Protein AF-A0A2G9USD8-F1 (afdb_monomer)

Nearest PDB structures (foldseek):
  3ro3-assembly1_A  TM=9.136E-01  e=8.841E-03  Mus musculus
  4wne-assembly1_A  TM=8.958E-01  e=1.449E-02  Homo sapiens
  5a7d-assembly2_E  TM=9.067E-01  e=1.618E-02  Drosophila melanogaster
  3sf4-assembly1_A  TM=8.991E-01  e=2.960E-02  Homo sapiens
  4yvo-assembly1_A  TM=9.330E-01  e=5.127E-02  Arabidopsis thaliana

Radius of gyration: 22.78 Å; Cα contacts (8 Å, |Δi|>4): 101; chains: 1; bounding box: 73×49×38 Å

Organism: Teladorsagia circumcincta (NCBI:txid45464)

Foldseek 3Di:
DPPPDQPDLVRLLVQLVVLQVVLVVCVVVVVLVSSLVSLVSSCVSVVVDPPLVSLLSSLQSNLVSCVSVVNNVSSVVSVVSSVVSVVVVVVVVCVVPVVPDDDDDPVVVVVVVVVVVVVVVVPPDD

Structure (mmCIF, N/CA/C/O backbone):
data_AF-A0A2G9USD8-F1
#
_entry.id   AF-A0A2G9USD8-F1
#
loop_
_atom_site.group_PDB
_atom_site.id
_atom_site.type_symbol
_atom_site.label_atom_id
_atom_site.label_alt_id
_atom_site.label_comp_id
_atom_site.label_asym_id
_atom_site.label_entity_id
_atom_site.label_seq_id
_atom_site.pdbx_PDB_ins_code
_atom_site.Cartn_x
_atom_site.Cartn_y
_atom_site.Cartn_z
_atom_site.occupancy
_atom_site.B_iso_or_equiv
_atom_site.auth_seq_id
_atom_site.auth_comp_id
_atom_site.auth_asym_id
_atom_site.auth_atom_id
_atom_site.pdbx_PDB_model_num
ATOM 1 N N . MET A 1 1 ? -12.238 -28.347 -20.237 1.00 37.72 1 MET A N 1
ATOM 2 C CA . MET A 1 1 ? -12.317 -27.216 -19.289 1.00 37.72 1 MET A CA 1
ATOM 3 C C . MET A 1 1 ? -11.064 -26.379 -19.485 1.00 37.72 1 MET A C 1
ATOM 5 O O . MET A 1 1 ? -10.021 -26.741 -18.969 1.00 37.72 1 MET A O 1
ATOM 9 N N . CYS A 1 2 ? -11.133 -25.341 -20.320 1.00 44.50 2 CYS A N 1
ATOM 10 C CA . CYS A 1 2 ? -9.998 -24.455 -20.585 1.00 44.50 2 CYS A CA 1
ATOM 11 C C . CYS A 1 2 ? -10.111 -23.241 -19.659 1.00 44.50 2 CYS A C 1
ATOM 13 O O . CYS A 1 2 ? -10.789 -22.274 -19.993 1.00 44.50 2 CYS A O 1
ATOM 15 N N . SER A 1 3 ? -9.498 -23.308 -18.479 1.00 48.44 3 SER A N 1
ATOM 16 C CA . SER A 1 3 ? -9.384 -22.178 -17.545 1.00 48.44 3 SER A CA 1
ATOM 17 C C . SER A 1 3 ? -7.977 -21.574 -17.562 1.00 48.44 3 SER A C 1
ATOM 19 O O . SER A 1 3 ? -7.467 -21.137 -16.536 1.00 48.44 3 SER A O 1
ATOM 21 N N . GLU A 1 4 ? -7.336 -21.543 -18.728 1.00 52.28 4 GLU A N 1
ATOM 22 C CA . GLU A 1 4 ? -6.010 -20.954 -18.925 1.00 52.28 4 GLU A CA 1
ATOM 23 C C . GLU A 1 4 ? -6.133 -19.785 -19.906 1.00 52.28 4 GLU A C 1
ATOM 25 O O . GLU A 1 4 ? -5.930 -19.927 -21.106 1.00 52.28 4 GLU A O 1
ATOM 30 N N . GLY A 1 5 ? -6.570 -18.626 -19.403 1.00 47.91 5 GLY A N 1
ATOM 31 C CA . GLY A 1 5 ? -6.842 -17.450 -20.244 1.00 47.91 5 GLY A CA 1
ATOM 32 C C . GLY A 1 5 ? -6.164 -16.145 -19.827 1.00 47.91 5 GLY A C 1
ATOM 33 O O . GLY A 1 5 ? -6.087 -15.230 -20.639 1.00 47.91 5 GLY A O 1
ATOM 34 N N . PHE A 1 6 ? -5.639 -16.027 -18.604 1.00 48.97 6 PHE A N 1
ATOM 35 C CA . PHE A 1 6 ? -5.174 -14.730 -18.077 1.00 48.97 6 PHE A CA 1
ATOM 36 C C . PHE A 1 6 ? -3.706 -14.694 -17.639 1.00 48.97 6 PHE A C 1
ATOM 38 O O . PHE A 1 6 ? -3.255 -13.689 -17.103 1.00 48.97 6 PHE A O 1
ATOM 45 N N . ASN A 1 7 ? -2.932 -15.743 -17.917 1.00 50.97 7 ASN A N 1
ATOM 46 C CA . ASN A 1 7 ? -1.551 -15.862 -17.446 1.00 50.97 7 ASN A CA 1
ATOM 47 C C . ASN A 1 7 ? -0.539 -15.249 -18.438 1.00 50.97 7 ASN A C 1
ATOM 49 O O . ASN A 1 7 ? 0.381 -15.912 -18.915 1.00 50.97 7 ASN A O 1
ATOM 53 N N . LYS A 1 8 ? -0.751 -13.984 -18.828 1.00 59.22 8 LYS A N 1
ATOM 54 C CA . LYS A 1 8 ? 0.265 -13.191 -19.542 1.00 59.22 8 LYS A CA 1
ATOM 55 C C . LYS A 1 8 ? 0.893 -12.218 -18.537 1.00 59.22 8 LYS A C 1
ATOM 57 O O . LYS A 1 8 ? 0.165 -11.360 -18.032 1.00 59.22 8 LYS A O 1
ATOM 62 N N . PRO A 1 9 ? 2.219 -12.251 -18.300 1.00 59.62 9 PRO A N 1
ATOM 63 C CA . PRO A 1 9 ? 2.871 -11.468 -17.238 1.00 59.62 9 PRO A CA 1
ATOM 64 C C . PRO A 1 9 ? 2.653 -9.949 -17.371 1.00 59.62 9 PRO A C 1
ATOM 66 O O . PRO A 1 9 ? 2.564 -9.228 -16.381 1.00 59.62 9 PRO A O 1
ATOM 69 N N . GLY A 1 10 ? 2.479 -9.439 -18.595 1.00 66.38 10 GLY A N 1
ATOM 70 C CA . GLY A 1 10 ? 2.154 -8.025 -18.820 1.00 66.38 10 GLY A CA 1
ATOM 71 C C . GLY A 1 10 ? 0.728 -7.619 -18.416 1.00 66.38 10 GLY A C 1
ATOM 72 O O . GLY A 1 10 ? 0.488 -6.449 -18.120 1.00 66.38 10 GLY A O 1
ATOM 73 N N . HIS A 1 11 ? -0.220 -8.560 -18.402 1.00 77.38 11 HIS A N 1
ATOM 74 C CA . HIS A 1 11 ? -1.617 -8.308 -18.035 1.00 77.38 11 HIS A CA 1
ATOM 75 C C . HIS A 1 11 ? -1.796 -8.279 -16.516 1.00 77.38 11 HIS A C 1
ATOM 77 O O . HIS A 1 11 ? -2.488 -7.409 -15.990 1.00 77.38 11 HIS A O 1
ATOM 83 N N . GLU A 1 12 ? -1.113 -9.180 -15.815 1.00 81.12 12 GLU A N 1
ATOM 84 C CA . GLU A 1 12 ? -1.124 -9.264 -14.355 1.00 81.12 12 GLU A CA 1
ATOM 85 C C . GLU A 1 12 ? -0.501 -8.020 -13.704 1.00 81.12 12 GLU A C 1
ATOM 87 O O . GLU A 1 12 ? -1.081 -7.460 -12.774 1.00 81.12 12 GLU A O 1
ATOM 92 N N . ARG A 1 13 ? 0.606 -7.491 -14.249 1.00 84.44 13 ARG A N 1
ATOM 93 C CA . ARG A 1 13 ? 1.183 -6.225 -13.758 1.00 84.44 13 ARG A CA 1
ATOM 94 C C . ARG A 1 13 ? 0.179 -5.073 -13.830 1.00 84.44 13 ARG A C 1
ATOM 96 O O . ARG A 1 13 ? 0.002 -4.347 -12.855 1.00 84.44 13 ARG A O 1
ATOM 103 N N . LYS A 1 14 ? -0.499 -4.914 -14.973 1.00 88.31 14 LYS A N 1
ATOM 104 C CA . LYS A 1 14 ? -1.534 -3.880 -15.140 1.00 88.31 14 LYS A CA 1
ATOM 105 C C . LYS A 1 14 ? -2.696 -4.102 -14.175 1.00 88.31 14 LYS A C 1
ATOM 107 O O . LYS A 1 14 ? -3.167 -3.141 -13.579 1.00 88.31 14 LYS A O 1
ATOM 112 N N . LEU A 1 15 ? -3.107 -5.354 -13.978 1.00 89.94 15 LEU A N 1
ATOM 113 C CA . LEU A 1 15 ? -4.176 -5.723 -13.054 1.00 89.94 15 LEU A CA 1
ATOM 114 C C . LEU A 1 15 ? -3.852 -5.319 -11.606 1.00 89.94 15 LEU A C 1
ATOM 116 O O . LEU A 1 15 ? -4.707 -4.752 -10.928 1.00 89.94 15 LEU A O 1
ATOM 120 N N . ALA A 1 16 ? -2.614 -5.529 -11.152 1.00 91.94 16 ALA A N 1
ATOM 121 C CA . ALA A 1 16 ? -2.163 -5.089 -9.831 1.00 91.94 16 ALA A CA 1
ATOM 122 C C . ALA A 1 16 ? -2.246 -3.562 -9.668 1.00 91.94 16 ALA A C 1
ATOM 124 O O . ALA A 1 16 ? -2.747 -3.065 -8.659 1.00 91.94 16 ALA A O 1
ATOM 125 N N . THR A 1 17 ? -1.822 -2.810 -10.686 1.00 91.94 17 THR A N 1
ATOM 126 C CA . THR A 1 17 ? -1.957 -1.348 -10.710 1.00 91.94 17 THR A CA 1
ATOM 127 C C . THR A 1 17 ? -3.425 -0.909 -10.689 1.00 91.94 17 THR A C 1
ATOM 129 O O . THR A 1 17 ? -3.784 0.011 -9.957 1.00 91.94 17 THR A O 1
ATOM 132 N N . THR A 1 18 ? -4.302 -1.580 -11.437 1.00 94.44 18 THR A N 1
ATOM 133 C CA . THR A 1 18 ? -5.743 -1.296 -11.418 1.00 94.44 18 THR A CA 1
ATOM 134 C C . THR A 1 18 ? -6.347 -1.552 -10.037 1.00 94.44 18 THR A C 1
ATOM 136 O O . THR A 1 18 ? -7.075 -0.700 -9.531 1.00 94.44 18 THR A O 1
ATOM 139 N N . PHE A 1 19 ? -6.014 -2.671 -9.386 1.00 95.12 19 PHE A N 1
ATOM 140 C CA . PHE A 1 19 ? -6.473 -2.945 -8.022 1.00 95.12 19 PHE A CA 1
ATOM 141 C C . PHE A 1 19 ? -5.973 -1.911 -7.014 1.00 95.12 19 PHE A C 1
ATOM 143 O O . PHE A 1 19 ? -6.739 -1.515 -6.137 1.00 95.12 19 PHE A O 1
ATOM 150 N N . TYR A 1 20 ? -4.739 -1.424 -7.166 1.00 95.38 20 TYR A N 1
ATOM 151 C CA . TYR A 1 20 ? -4.223 -0.324 -6.354 1.00 95.38 20 TYR A CA 1
ATOM 152 C C . TYR A 1 20 ? -5.083 0.943 -6.492 1.00 95.38 20 TYR A C 1
ATOM 154 O O . TYR A 1 20 ? -5.486 1.510 -5.480 1.00 95.38 20 TYR A O 1
ATOM 162 N N . TYR A 1 21 ? -5.424 1.365 -7.714 1.00 95.88 21 TYR A N 1
ATOM 163 C CA . TYR A 1 21 ? -6.253 2.561 -7.915 1.00 95.88 21 TYR A CA 1
ATOM 164 C C . TYR A 1 21 ? -7.687 2.390 -7.405 1.00 95.88 21 TYR A C 1
ATOM 166 O O . TYR A 1 21 ? -8.251 3.322 -6.837 1.00 95.88 21 TYR A O 1
ATOM 174 N N . ILE A 1 22 ? -8.270 1.196 -7.551 1.00 95.56 22 ILE A N 1
ATOM 175 C CA . ILE A 1 22 ? -9.583 0.883 -6.966 1.00 95.56 22 ILE A CA 1
ATOM 176 C C . ILE A 1 22 ? -9.516 0.992 -5.441 1.00 95.56 22 ILE A C 1
ATOM 178 O O . ILE A 1 22 ? -10.399 1.582 -4.818 1.00 95.56 22 ILE A O 1
ATOM 182 N N . ALA A 1 23 ? -8.462 0.452 -4.830 1.00 96.19 23 ALA A N 1
ATOM 183 C CA . ALA A 1 23 ? -8.274 0.568 -3.396 1.00 96.19 23 ALA A CA 1
ATOM 184 C C . ALA A 1 23 ? -8.092 2.017 -2.940 1.00 96.19 23 ALA A C 1
ATOM 186 O O . ALA A 1 23 ? -8.641 2.396 -1.911 1.00 96.19 23 ALA A O 1
ATOM 187 N N . ASP A 1 24 ? -7.347 2.819 -3.700 1.00 95.25 24 ASP A N 1
ATOM 188 C CA . ASP A 1 24 ? -7.144 4.236 -3.410 1.00 95.25 24 ASP A CA 1
ATOM 189 C C . ASP A 1 24 ? -8.465 5.011 -3.455 1.00 95.25 24 ASP A C 1
ATOM 191 O O . ASP A 1 24 ? -8.766 5.777 -2.544 1.00 95.25 24 ASP A O 1
ATOM 195 N N . ALA A 1 25 ? -9.317 4.724 -4.441 1.00 96.88 25 ALA A N 1
ATOM 196 C CA . ALA A 1 25 ? -10.660 5.288 -4.500 1.00 96.88 25 ALA A CA 1
ATOM 197 C C . ALA A 1 25 ? -11.487 4.922 -3.253 1.00 96.88 25 ALA A C 1
ATOM 199 O O . ALA A 1 25 ? -12.079 5.802 -2.633 1.00 96.88 25 ALA A O 1
ATOM 200 N N . TYR A 1 26 ? -11.489 3.653 -2.825 1.00 96.00 26 TYR A N 1
ATOM 201 C CA . TYR A 1 26 ? -12.186 3.251 -1.593 1.00 96.00 26 TYR A CA 1
ATOM 202 C C . TYR A 1 26 ? -11.587 3.874 -0.329 1.00 96.00 26 TYR A C 1
ATOM 204 O O . TYR A 1 26 ? -12.334 4.233 0.579 1.00 96.00 26 TYR A O 1
ATOM 212 N N . PHE A 1 27 ? -10.264 4.034 -0.277 1.00 94.50 27 PHE A N 1
ATOM 213 C CA . PHE A 1 27 ? -9.570 4.704 0.818 1.00 94.50 27 PHE A CA 1
ATOM 214 C C . PHE A 1 27 ? -10.006 6.170 0.927 1.00 94.50 27 PHE A C 1
ATOM 216 O O . PHE A 1 27 ? -10.334 6.630 2.017 1.00 94.50 27 PHE A O 1
ATOM 223 N N . LEU A 1 28 ? -10.084 6.883 -0.202 1.00 93.69 28 LEU A N 1
ATOM 224 C CA . LEU A 1 28 ? -10.567 8.267 -0.262 1.00 93.69 28 LEU A CA 1
ATOM 225 C C . LEU A 1 28 ? -12.056 8.390 0.095 1.00 93.69 28 LEU A C 1
ATOM 227 O O . LEU A 1 28 ? -12.466 9.399 0.661 1.00 93.69 28 LEU A O 1
ATOM 231 N N . LEU A 1 29 ? -12.853 7.355 -0.183 1.00 94.38 29 LEU A N 1
ATOM 232 C CA . LEU A 1 29 ? -14.254 7.257 0.244 1.00 94.38 29 LEU A CA 1
ATOM 233 C C . LEU A 1 29 ? -14.416 6.879 1.730 1.00 94.38 29 LEU A C 1
ATOM 235 O O . LEU A 1 29 ? -15.540 6.827 2.224 1.00 94.38 29 LEU A O 1
ATOM 239 N N . GLY A 1 30 ? -13.322 6.589 2.443 1.00 91.44 30 GLY A N 1
ATOM 240 C CA . GLY A 1 30 ? -13.329 6.186 3.853 1.00 91.44 30 GLY A CA 1
ATOM 241 C C . GLY A 1 30 ? -13.647 4.706 4.103 1.00 91.44 30 GLY A C 1
ATOM 242 O O . GLY A 1 30 ? -13.596 4.255 5.249 1.00 91.44 30 GLY A O 1
ATOM 243 N N . ASP A 1 31 ? -13.913 3.911 3.061 1.00 94.75 31 ASP A N 1
ATOM 244 C CA . ASP A 1 31 ? -14.156 2.467 3.177 1.00 94.75 31 ASP A CA 1
ATOM 245 C C . ASP A 1 31 ? -12.822 1.705 3.263 1.00 94.75 31 ASP A C 1
ATOM 247 O O . ASP A 1 31 ? -12.361 1.040 2.328 1.00 94.75 31 ASP A O 1
ATOM 251 N N . CYS A 1 32 ? -12.182 1.815 4.429 1.00 92.50 32 CYS A N 1
ATOM 252 C CA . CYS A 1 32 ? -10.871 1.227 4.704 1.00 92.50 32 CYS A CA 1
ATOM 253 C C . CYS A 1 32 ? -10.874 -0.306 4.575 1.00 92.50 32 CYS A C 1
ATOM 255 O O . CYS A 1 32 ? -9.863 -0.899 4.199 1.00 92.50 32 CYS A O 1
ATOM 257 N N . LYS A 1 33 ? -12.011 -0.965 4.843 1.00 93.69 33 LYS A N 1
ATOM 258 C CA . LYS A 1 33 ? -12.139 -2.427 4.741 1.00 93.69 33 LYS A CA 1
ATOM 259 C C . LYS A 1 33 ? -12.091 -2.888 3.287 1.00 93.69 33 LYS A C 1
ATOM 261 O O . LYS A 1 33 ? -11.365 -3.834 2.978 1.00 93.69 33 LYS A O 1
ATOM 266 N N . LYS A 1 34 ? -12.815 -2.220 2.381 1.00 93.94 34 LYS A N 1
ATOM 267 C CA . LYS A 1 34 ? -12.727 -2.529 0.945 1.00 93.94 34 LYS A CA 1
ATOM 268 C C . LYS A 1 34 ? -11.379 -2.136 0.365 1.00 93.94 34 LYS A C 1
ATOM 270 O O . LYS A 1 34 ? -10.810 -2.926 -0.386 1.00 93.94 34 LYS A O 1
ATOM 275 N N . ALA A 1 35 ? -10.841 -0.976 0.750 1.00 94.81 35 ALA A N 1
ATOM 276 C CA . ALA A 1 35 ? -9.498 -0.567 0.346 1.00 94.81 35 ALA A CA 1
ATOM 277 C C . ALA A 1 35 ? -8.470 -1.661 0.675 1.00 94.81 35 ALA A C 1
ATOM 279 O O . ALA A 1 35 ? -7.707 -2.076 -0.196 1.00 94.81 35 ALA A O 1
ATOM 280 N N . LEU A 1 36 ? -8.529 -2.218 1.889 1.00 95.25 36 LEU A N 1
ATOM 281 C CA . LEU A 1 36 ? -7.641 -3.294 2.315 1.00 95.25 36 LEU A CA 1
ATOM 282 C C . LEU A 1 36 ? -7.775 -4.560 1.452 1.00 95.25 36 LEU A C 1
ATOM 284 O O . LEU A 1 36 ? -6.766 -5.112 1.020 1.00 95.25 36 LEU A O 1
ATOM 288 N N . GLN A 1 37 ? -8.999 -5.002 1.147 1.00 95.69 37 GLN A N 1
ATOM 289 C CA . GLN A 1 37 ? -9.225 -6.190 0.311 1.00 95.69 37 GLN A CA 1
ATOM 290 C C . GLN A 1 37 ? -8.593 -6.059 -1.081 1.00 95.69 37 GLN A C 1
ATOM 292 O O . GLN A 1 37 ? -7.987 -7.008 -1.582 1.00 95.69 37 GLN A O 1
ATOM 297 N N . TYR A 1 38 ? -8.724 -4.890 -1.711 1.00 95.81 38 TYR A N 1
ATOM 298 C CA . TYR A 1 38 ? -8.133 -4.642 -3.025 1.00 95.81 38 TYR A CA 1
ATOM 299 C C . TYR A 1 38 ? -6.613 -4.453 -2.956 1.00 95.81 38 TYR A C 1
ATOM 301 O O . TYR A 1 38 ? -5.912 -4.940 -3.842 1.00 95.81 38 TYR A O 1
ATOM 309 N N . LEU A 1 39 ? -6.084 -3.837 -1.892 1.00 95.56 39 LEU A N 1
ATOM 310 C CA . LEU A 1 39 ? -4.636 -3.730 -1.684 1.00 95.56 39 LEU A CA 1
ATOM 311 C C . LEU A 1 39 ? -3.971 -5.092 -1.501 1.00 95.56 39 LEU A C 1
ATOM 313 O O . LEU A 1 39 ? -2.897 -5.306 -2.052 1.00 95.56 39 LEU A O 1
ATOM 317 N N . LEU A 1 40 ? -4.601 -6.020 -0.777 1.00 94.88 40 LEU A N 1
ATOM 318 C CA . LEU A 1 40 ? -4.067 -7.374 -0.600 1.00 94.88 40 LEU A CA 1
ATOM 319 C C . LEU A 1 40 ? -4.030 -8.147 -1.927 1.00 94.88 40 LEU A C 1
ATOM 321 O O . LEU A 1 40 ? -3.031 -8.796 -2.222 1.00 94.88 40 LEU A O 1
ATOM 325 N N . LYS A 1 41 ? -5.057 -8.001 -2.777 1.00 93.88 41 LYS A N 1
ATOM 326 C CA . LYS A 1 41 ? -5.049 -8.555 -4.146 1.00 93.88 41 LYS A CA 1
ATOM 327 C C . LYS A 1 41 ? -3.956 -7.931 -5.014 1.00 93.88 41 LYS A C 1
ATOM 329 O O . LYS A 1 41 ? -3.267 -8.636 -5.746 1.00 93.88 41 LYS A O 1
ATOM 334 N N . ALA A 1 42 ? -3.783 -6.609 -4.933 1.00 93.56 42 ALA A N 1
ATOM 335 C CA . ALA A 1 42 ? -2.713 -5.912 -5.641 1.00 93.56 42 ALA A CA 1
ATOM 336 C C . ALA A 1 42 ? -1.330 -6.391 -5.176 1.00 93.56 42 ALA A C 1
ATOM 338 O O . ALA A 1 42 ? -0.440 -6.568 -6.004 1.00 93.56 42 ALA A O 1
ATOM 339 N N . MET A 1 43 ? -1.161 -6.629 -3.871 1.00 93.81 43 MET A N 1
ATOM 340 C CA . MET A 1 43 ? 0.073 -7.128 -3.266 1.00 93.81 43 MET A CA 1
ATOM 341 C C . MET A 1 43 ? 0.408 -8.541 -3.744 1.00 93.81 43 MET A C 1
ATOM 343 O O . MET A 1 43 ? 1.525 -8.759 -4.193 1.00 93.81 43 MET A O 1
ATOM 347 N N . GLU A 1 44 ? -0.551 -9.469 -3.718 1.00 91.81 44 GLU A N 1
ATOM 348 C CA . GLU A 1 44 ? -0.339 -10.860 -4.147 1.00 91.81 44 GLU A CA 1
ATOM 349 C C . GLU A 1 44 ? 0.181 -10.940 -5.589 1.00 91.81 44 GLU A C 1
ATOM 351 O O . GLU A 1 44 ? 1.086 -11.712 -5.905 1.00 91.81 44 GLU A O 1
ATOM 356 N N . ILE A 1 45 ? -0.369 -10.107 -6.472 1.00 89.44 45 ILE A N 1
ATOM 357 C CA . ILE A 1 45 ? 0.080 -10.033 -7.861 1.00 89.44 45 ILE A CA 1
ATOM 358 C C . ILE A 1 45 ? 1.413 -9.280 -7.944 1.00 89.44 45 ILE A C 1
ATOM 360 O O . ILE A 1 45 ? 2.335 -9.730 -8.618 1.00 89.44 45 ILE A O 1
ATOM 364 N N . GLY A 1 46 ? 1.539 -8.153 -7.239 1.00 87.19 46 GLY A N 1
ATOM 365 C CA . GLY A 1 46 ? 2.739 -7.319 -7.220 1.00 87.19 46 GLY A CA 1
ATOM 366 C C . GLY A 1 46 ? 3.980 -8.037 -6.688 1.00 87.19 46 GLY A C 1
ATOM 367 O O . GLY A 1 46 ? 5.079 -7.752 -7.154 1.00 87.19 46 GLY A O 1
ATOM 368 N N . GLU A 1 47 ? 3.833 -8.995 -5.769 1.00 87.25 47 GLU A N 1
ATOM 369 C CA . GLU A 1 47 ? 4.929 -9.823 -5.253 1.00 87.25 47 GLU A CA 1
ATOM 370 C C . GLU A 1 47 ? 5.568 -10.705 -6.328 1.00 87.25 47 GLU A C 1
ATOM 372 O O . GLU A 1 47 ? 6.791 -10.867 -6.315 1.00 87.25 47 GLU A O 1
ATOM 377 N N . ARG A 1 48 ? 4.777 -11.180 -7.299 1.00 88.25 48 ARG A N 1
ATOM 378 C CA . ARG A 1 48 ? 5.242 -12.015 -8.422 1.00 88.25 48 ARG A CA 1
ATOM 379 C C . ARG A 1 48 ? 6.145 -11.257 -9.397 1.00 88.25 48 ARG A C 1
ATOM 381 O O . ARG A 1 48 ? 6.905 -11.878 -10.134 1.00 88.25 48 ARG A O 1
ATOM 388 N N . PHE A 1 49 ? 6.082 -9.925 -9.396 1.00 84.94 49 PHE A N 1
ATOM 389 C CA . PHE A 1 49 ? 6.890 -9.064 -10.258 1.00 84.94 49 PHE A CA 1
ATOM 390 C C . PHE A 1 49 ? 8.012 -8.396 -9.467 1.00 84.94 49 PHE A C 1
ATOM 392 O O . PHE A 1 49 ? 7.818 -7.972 -8.332 1.00 84.94 49 PHE A O 1
ATOM 399 N N . ASP A 1 50 ? 9.182 -8.199 -10.074 1.00 83.94 50 ASP A N 1
ATOM 400 C CA . ASP A 1 50 ? 10.252 -7.387 -9.473 1.00 83.94 50 ASP A CA 1
ATOM 401 C C . ASP A 1 50 ? 10.047 -5.876 -9.722 1.00 83.94 50 ASP A C 1
ATOM 403 O O . ASP A 1 50 ? 10.944 -5.131 -10.112 1.00 83.94 50 ASP A O 1
ATOM 407 N N . ASP A 1 51 ? 8.808 -5.410 -9.539 1.00 88.25 51 ASP A N 1
ATOM 408 C CA . ASP A 1 51 ? 8.449 -3.998 -9.652 1.00 88.25 51 ASP A CA 1
ATOM 409 C C . ASP A 1 51 ? 8.488 -3.337 -8.271 1.00 88.25 51 ASP A C 1
ATOM 411 O O . ASP A 1 51 ? 7.488 -3.247 -7.553 1.00 88.25 51 ASP A O 1
ATOM 415 N N . ASN A 1 52 ? 9.678 -2.874 -7.887 1.00 89.44 52 ASN A N 1
ATOM 416 C CA . ASN A 1 52 ? 9.883 -2.196 -6.607 1.00 89.44 52 ASN A CA 1
ATOM 417 C C . ASN A 1 52 ? 9.069 -0.891 -6.494 1.00 89.44 52 ASN A C 1
ATOM 419 O O . ASN A 1 52 ? 8.685 -0.519 -5.384 1.00 89.44 52 ASN A O 1
ATOM 423 N N . HIS A 1 53 ? 8.745 -0.233 -7.616 1.00 89.69 53 HIS A N 1
ATOM 424 C CA . HIS A 1 53 ? 7.899 0.963 -7.636 1.00 89.69 53 HIS A CA 1
ATOM 425 C C . HIS A 1 53 ? 6.460 0.627 -7.242 1.00 89.69 53 HIS A C 1
ATOM 427 O O . HIS A 1 53 ? 5.904 1.243 -6.333 1.00 89.69 53 HIS A O 1
ATOM 433 N N . LEU A 1 54 ? 5.874 -0.390 -7.878 1.00 91.00 54 LEU A N 1
ATOM 434 C CA . LEU A 1 54 ? 4.518 -0.834 -7.566 1.00 91.00 54 LEU A CA 1
ATO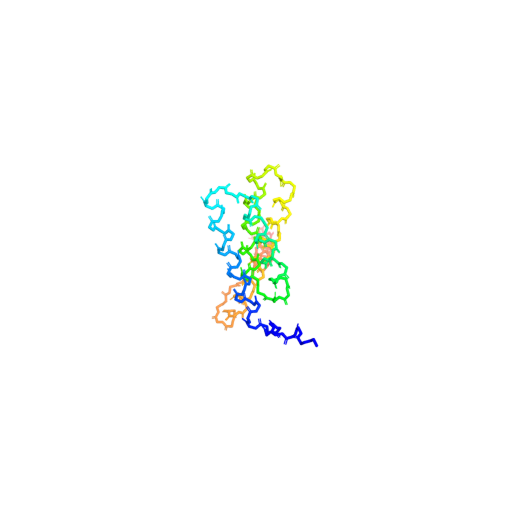M 435 C C . LEU A 1 54 ? 4.413 -1.361 -6.126 1.00 91.00 54 LEU A C 1
ATOM 437 O O . LEU A 1 54 ? 3.484 -0.996 -5.404 1.00 91.00 54 LEU A O 1
ATOM 441 N N . LYS A 1 55 ? 5.395 -2.155 -5.679 1.00 92.69 55 LYS A N 1
ATOM 442 C CA . LYS A 1 55 ? 5.468 -2.654 -4.294 1.00 92.69 55 LYS A CA 1
ATOM 443 C C . LYS A 1 55 ? 5.503 -1.512 -3.280 1.00 92.69 55 LYS A C 1
ATOM 445 O O . LYS A 1 55 ? 4.764 -1.542 -2.299 1.00 92.69 55 LYS A O 1
ATOM 450 N N . GLN A 1 56 ? 6.311 -0.479 -3.530 1.00 93.88 56 GLN A N 1
ATOM 451 C CA . GLN A 1 56 ? 6.405 0.682 -2.646 1.00 93.88 56 GLN A CA 1
ATOM 452 C C . GLN A 1 56 ? 5.059 1.411 -2.508 1.00 93.88 56 GLN A C 1
ATOM 454 O O . GLN A 1 56 ? 4.673 1.750 -1.387 1.00 93.88 56 GLN A O 1
ATOM 459 N N . LEU A 1 57 ? 4.331 1.611 -3.611 1.00 93.00 57 LEU A N 1
ATOM 460 C CA . LEU A 1 57 ? 3.010 2.248 -3.593 1.00 93.00 57 LEU A CA 1
ATOM 461 C C . LEU A 1 57 ? 1.994 1.428 -2.788 1.00 93.00 57 LEU A C 1
ATOM 463 O O . LEU A 1 57 ? 1.318 1.972 -1.911 1.00 93.00 5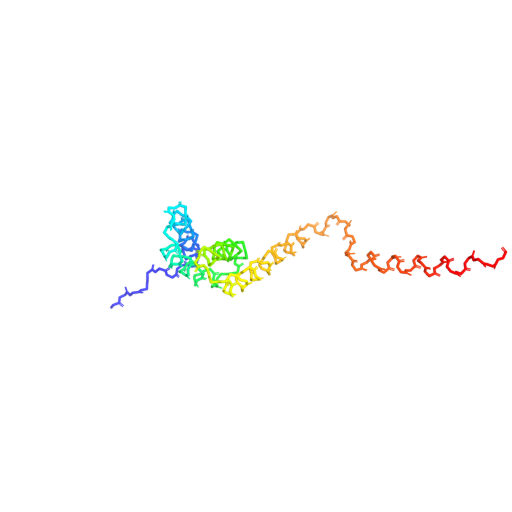7 LEU A O 1
ATOM 467 N N . ILE A 1 58 ? 1.930 0.116 -3.039 1.00 94.94 58 ILE A N 1
ATOM 468 C CA . ILE A 1 58 ? 1.010 -0.799 -2.349 1.00 94.94 58 ILE A CA 1
ATOM 469 C C . ILE A 1 58 ? 1.305 -0.830 -0.845 1.00 94.94 58 ILE A C 1
ATOM 471 O O . ILE A 1 58 ? 0.391 -0.637 -0.043 1.00 94.94 58 ILE A O 1
ATOM 475 N N . TYR A 1 59 ? 2.567 -1.004 -0.442 1.00 95.50 59 TYR A N 1
ATOM 476 C CA . TYR A 1 59 ? 2.946 -1.049 0.974 1.00 95.50 59 TYR A CA 1
ATOM 477 C C . TYR A 1 5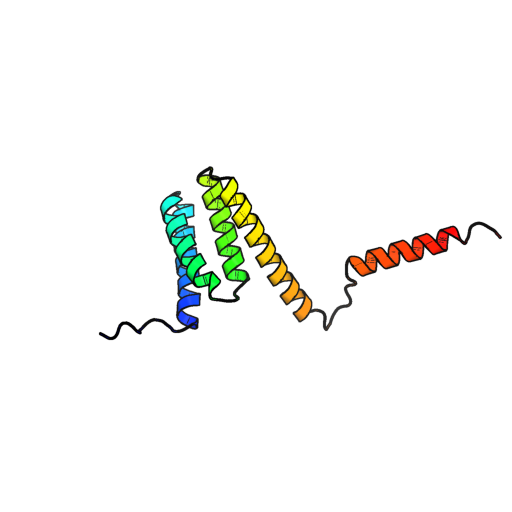9 ? 2.702 0.275 1.698 1.00 95.50 59 TYR A C 1
ATOM 479 O O . TYR A 1 59 ? 2.248 0.271 2.842 1.00 95.50 59 TYR A O 1
ATOM 487 N N . SER A 1 60 ? 2.948 1.405 1.030 1.00 94.81 60 SER A N 1
ATOM 488 C CA . SER A 1 60 ? 2.644 2.728 1.579 1.00 94.81 60 SER A CA 1
ATOM 489 C C . SER A 1 60 ? 1.147 2.870 1.868 1.00 94.81 60 SER A C 1
ATOM 491 O O . SER A 1 60 ? 0.750 3.221 2.980 1.00 94.81 60 SER A O 1
ATOM 493 N N . LYS A 1 61 ? 0.296 2.503 0.900 1.00 95.50 61 LYS A N 1
ATOM 494 C CA . LYS A 1 61 ? -1.160 2.587 1.058 1.00 95.50 61 LYS A CA 1
ATOM 495 C C . LYS A 1 61 ? -1.695 1.587 2.088 1.00 95.50 61 LYS A C 1
ATOM 497 O O . LYS A 1 61 ? -2.568 1.953 2.875 1.00 95.50 61 LYS A O 1
ATOM 502 N N . LEU A 1 62 ? -1.149 0.368 2.145 1.00 95.31 62 LEU A N 1
ATOM 503 C CA . LEU A 1 62 ? -1.459 -0.609 3.197 1.00 95.31 62 LEU A CA 1
ATOM 504 C C . LEU A 1 62 ? -1.129 -0.048 4.577 1.00 95.31 62 LEU A C 1
ATOM 506 O O . LEU A 1 62 ? -1.982 -0.074 5.458 1.00 95.31 62 LEU A O 1
ATOM 510 N N . SER A 1 63 ? 0.065 0.524 4.749 1.00 95.19 63 SER A N 1
ATOM 511 C CA . SER A 1 63 ? 0.465 1.155 6.007 1.00 95.19 63 SER A CA 1
ATOM 512 C C . SER A 1 63 ? -0.528 2.239 6.428 1.00 95.19 63 SER A C 1
ATOM 514 O O . SER A 1 63 ? -0.987 2.222 7.566 1.00 95.19 63 SER A O 1
ATOM 516 N N . SER A 1 64 ? -0.902 3.155 5.528 1.00 93.56 64 SER A N 1
ATOM 517 C CA . SER A 1 64 ? -1.897 4.195 5.829 1.00 93.56 64 SER A CA 1
ATOM 518 C C . SER A 1 64 ? -3.265 3.611 6.189 1.00 93.56 64 SER A C 1
ATOM 520 O O . SER A 1 64 ? -3.909 4.083 7.121 1.00 93.56 64 SER A O 1
ATOM 522 N N . THR A 1 65 ? -3.698 2.562 5.487 1.00 94.50 65 THR A N 1
ATOM 523 C CA . THR A 1 65 ? -4.985 1.900 5.746 1.00 94.50 65 THR A CA 1
ATOM 524 C C . THR A 1 65 ? -4.993 1.225 7.119 1.00 94.50 65 THR A C 1
ATOM 526 O O . THR A 1 65 ? -5.949 1.383 7.871 1.00 94.50 65 THR A O 1
ATOM 529 N N . TYR A 1 66 ? -3.910 0.543 7.501 1.00 94.81 66 TYR A N 1
ATOM 530 C CA . TYR A 1 66 ? -3.784 -0.076 8.824 1.00 94.81 66 TYR A CA 1
ATOM 531 C C . TYR A 1 66 ? -3.691 0.943 9.965 1.00 94.81 66 TYR A C 1
ATOM 533 O O . TYR A 1 66 ? -4.209 0.680 11.049 1.00 94.81 66 TYR A O 1
ATOM 541 N N . VAL A 1 67 ? -3.100 2.122 9.729 1.00 93.44 67 VAL A N 1
ATOM 542 C CA . VAL A 1 67 ? -3.145 3.233 10.697 1.00 93.44 67 VAL A CA 1
ATOM 543 C C . VAL A 1 67 ? -4.590 3.664 10.952 1.00 93.44 67 VAL A C 1
ATOM 545 O O . VAL A 1 67 ? -4.979 3.804 12.108 1.00 93.44 67 VAL A O 1
ATOM 548 N N . LEU A 1 68 ? -5.405 3.808 9.900 1.00 91.56 68 LEU A N 1
ATOM 549 C CA . LEU A 1 68 ? -6.825 4.156 10.042 1.00 91.56 68 LEU A CA 1
ATOM 550 C C . LEU A 1 68 ? -7.642 3.056 10.735 1.00 91.56 68 LEU A C 1
ATOM 552 O O . LEU A 1 68 ? -8.586 3.357 11.460 1.00 91.56 68 LEU A O 1
ATOM 556 N N . LEU A 1 69 ? -7.264 1.788 10.557 1.00 92.62 69 LEU A N 1
ATOM 557 C CA . LEU A 1 69 ? -7.887 0.645 11.233 1.00 92.62 69 LEU A CA 1
ATOM 558 C C . LEU A 1 69 ? -7.396 0.435 12.678 1.00 92.62 69 LEU A C 1
ATOM 560 O O . LEU A 1 69 ? -7.833 -0.506 13.330 1.00 92.62 69 LEU A O 1
ATOM 564 N N . SER A 1 70 ? -6.524 1.307 13.201 1.00 92.56 70 SER A N 1
ATOM 565 C CA . SER A 1 70 ? -5.911 1.187 14.537 1.00 92.56 70 SER A CA 1
ATOM 566 C C . SER A 1 70 ? -5.039 -0.068 14.738 1.00 92.56 70 SER A C 1
ATOM 568 O O . SER A 1 70 ? -4.716 -0.437 15.866 1.00 92.56 70 SER A O 1
ATOM 570 N N . GLU A 1 71 ? -4.576 -0.696 13.653 1.00 92.88 71 GLU A N 1
ATOM 571 C CA . GLU A 1 71 ? -3.690 -1.868 13.672 1.00 92.88 71 GLU A CA 1
ATOM 572 C C . GLU A 1 71 ? -2.219 -1.446 13.505 1.00 92.88 71 GLU A C 1
ATOM 574 O O . GLU A 1 71 ? -1.558 -1.676 12.486 1.00 92.88 71 GLU A O 1
ATOM 579 N N . SER A 1 72 ? -1.681 -0.803 14.540 1.00 87.69 72 SER A N 1
ATOM 580 C CA . SER A 1 72 ? -0.350 -0.178 14.527 1.00 87.69 72 SER A CA 1
ATOM 581 C C . SER A 1 72 ? 0.807 -1.154 14.260 1.00 87.69 72 SER A C 1
ATOM 583 O O . SER A 1 72 ? 1.781 -0.795 13.591 1.00 87.69 72 SER A O 1
ATOM 585 N N . GLN A 1 73 ? 0.701 -2.406 14.720 1.00 92.44 73 GLN A N 1
ATOM 586 C CA . GLN A 1 73 ? 1.730 -3.428 14.497 1.00 92.44 73 GLN A CA 1
ATOM 587 C C . GLN A 1 73 ? 1.890 -3.756 13.006 1.00 92.44 73 GLN A C 1
ATOM 589 O O . GLN A 1 73 ? 3.009 -3.762 12.488 1.00 92.44 73 GLN A O 1
ATOM 594 N N . LEU A 1 74 ? 0.778 -3.960 12.295 1.00 92.69 74 LEU A N 1
ATOM 595 C CA . LEU A 1 74 ? 0.789 -4.263 10.864 1.00 92.69 74 LEU A CA 1
ATOM 596 C C . LEU A 1 74 ? 1.207 -3.047 10.040 1.00 92.69 74 LEU A C 1
ATOM 598 O O . LEU A 1 74 ? 2.037 -3.185 9.140 1.00 92.69 74 LEU A O 1
ATOM 602 N N . ALA A 1 75 ? 0.744 -1.849 10.405 1.00 92.19 75 ALA A N 1
ATOM 603 C CA . ALA A 1 75 ? 1.204 -0.611 9.781 1.00 92.19 75 ALA A CA 1
ATOM 604 C C . ALA A 1 75 ? 2.736 -0.469 9.846 1.00 92.19 75 ALA A C 1
ATOM 606 O O . ALA A 1 75 ? 3.383 -0.199 8.833 1.00 92.19 75 ALA A O 1
ATOM 607 N N . SER A 1 76 ? 3.339 -0.732 11.011 1.00 91.94 76 SER A N 1
ATOM 608 C CA . SER A 1 76 ? 4.796 -0.654 11.182 1.00 91.94 76 SER A CA 1
ATOM 609 C C . SER A 1 76 ? 5.553 -1.653 10.295 1.00 91.94 76 SER A C 1
ATOM 611 O O . SER A 1 76 ? 6.591 -1.315 9.716 1.00 91.94 76 SER A O 1
ATOM 613 N N . LYS A 1 77 ? 5.004 -2.865 10.125 1.00 95.19 77 LYS A N 1
ATOM 614 C CA . LYS A 1 77 ? 5.564 -3.909 9.261 1.00 95.19 77 LYS A CA 1
ATOM 615 C C . LYS A 1 77 ? 5.566 -3.463 7.799 1.00 95.19 77 LYS A C 1
ATOM 617 O O . LYS A 1 77 ? 6.617 -3.485 7.163 1.00 95.19 77 LYS A O 1
ATOM 622 N N . PHE A 1 78 ? 4.424 -3.009 7.284 1.00 93.94 78 PHE A N 1
ATOM 623 C CA . PHE A 1 78 ? 4.313 -2.571 5.889 1.00 93.94 78 PHE A CA 1
ATOM 624 C C . PHE A 1 78 ? 5.097 -1.288 5.609 1.00 93.94 78 PHE A C 1
ATOM 626 O O . PHE A 1 78 ? 5.708 -1.171 4.550 1.00 93.94 78 PHE A O 1
ATOM 633 N N . SER A 1 79 ? 5.183 -0.372 6.574 1.00 92.38 79 SER A N 1
ATOM 634 C CA . SER A 1 79 ? 6.050 0.806 6.472 1.00 92.38 79 SER A CA 1
ATOM 635 C C . SER A 1 79 ? 7.524 0.415 6.291 1.00 92.38 79 SER A C 1
ATOM 637 O O . SER A 1 79 ? 8.211 0.941 5.411 1.00 92.38 79 SER A O 1
ATOM 639 N N . ARG A 1 80 ? 8.011 -0.585 7.041 1.00 93.69 80 ARG A N 1
ATOM 640 C CA . ARG A 1 80 ? 9.382 -1.100 6.889 1.00 93.69 80 ARG A CA 1
ATOM 641 C C . ARG A 1 80 ? 9.620 -1.708 5.504 1.00 93.69 80 ARG A C 1
ATOM 643 O O . ARG A 1 80 ? 10.659 -1.443 4.900 1.00 93.69 80 AR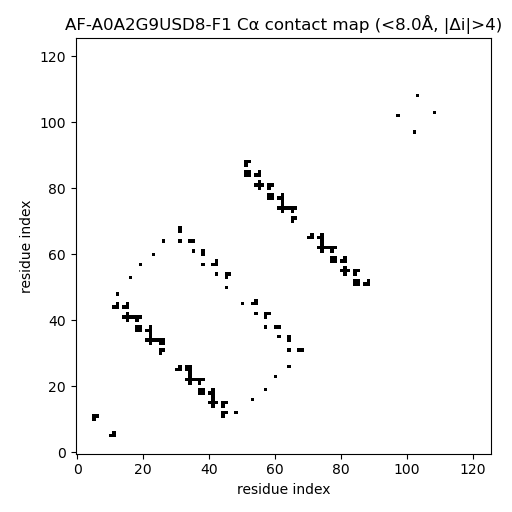G A O 1
ATOM 650 N N . GLU A 1 81 ? 8.671 -2.484 4.986 1.00 93.25 81 GLU A N 1
ATOM 651 C CA . GLU A 1 81 ? 8.767 -3.061 3.637 1.00 93.25 81 GLU A CA 1
ATOM 652 C C . GLU A 1 81 ? 8.712 -1.986 2.536 1.00 93.25 81 GLU A C 1
ATOM 654 O O . GLU A 1 81 ? 9.488 -2.042 1.579 1.00 93.25 81 GLU A O 1
ATOM 659 N N . ALA A 1 82 ? 7.895 -0.940 2.701 1.00 91.06 82 ALA A N 1
ATOM 660 C CA . ALA A 1 82 ? 7.865 0.205 1.788 1.00 91.06 82 ALA A CA 1
ATOM 661 C C . ALA A 1 82 ? 9.224 0.925 1.725 1.00 91.06 82 ALA A C 1
ATOM 663 O O . ALA A 1 82 ? 9.686 1.299 0.644 1.00 91.06 82 ALA A O 1
ATOM 664 N N . VAL A 1 83 ? 9.892 1.092 2.872 1.00 91.56 83 VAL A N 1
ATOM 665 C CA . VAL A 1 83 ? 11.231 1.697 2.938 1.00 91.56 83 VAL A CA 1
ATOM 666 C C . VAL A 1 83 ? 12.265 0.829 2.224 1.00 91.56 83 VAL A C 1
ATOM 668 O O . VAL A 1 83 ? 13.053 1.367 1.448 1.00 91.56 83 VAL A O 1
ATOM 671 N N . LYS A 1 84 ? 12.241 -0.495 2.419 1.00 92.19 84 LYS A N 1
ATOM 672 C CA . LYS A 1 84 ? 13.135 -1.420 1.701 1.00 92.19 84 LYS A CA 1
ATOM 673 C C . LYS A 1 84 ? 12.949 -1.325 0.185 1.00 92.19 84 LYS A C 1
ATOM 675 O O . LYS A 1 84 ? 13.931 -1.203 -0.540 1.00 92.19 84 LYS A O 1
ATOM 680 N N . ALA A 1 85 ? 11.702 -1.320 -0.293 1.00 89.38 85 ALA A N 1
ATOM 681 C CA . ALA A 1 85 ? 11.404 -1.165 -1.717 1.00 89.38 85 ALA A CA 1
ATOM 682 C C . ALA A 1 85 ? 11.923 0.178 -2.264 1.00 89.38 85 ALA A C 1
ATOM 684 O O . ALA A 1 85 ? 12.526 0.224 -3.334 1.00 89.38 85 ALA A O 1
ATOM 685 N N . ARG A 1 86 ? 11.775 1.265 -1.496 1.00 88.12 86 ARG A N 1
ATOM 686 C CA . ARG A 1 86 ? 12.301 2.591 -1.856 1.00 88.12 86 ARG A CA 1
ATOM 687 C C . ARG A 1 86 ? 13.829 2.623 -1.953 1.00 88.12 86 ARG A C 1
ATOM 689 O O . ARG A 1 86 ? 14.355 3.275 -2.851 1.00 88.12 86 ARG A O 1
ATOM 696 N N . ILE A 1 87 ? 14.533 1.936 -1.053 1.00 89.31 87 ILE A N 1
ATOM 697 C CA . ILE A 1 87 ? 15.999 1.827 -1.100 1.00 89.31 87 ILE A CA 1
ATOM 698 C C . ILE A 1 87 ? 16.430 1.127 -2.393 1.00 89.31 87 ILE A C 1
ATOM 700 O O . ILE A 1 87 ? 17.254 1.677 -3.114 1.00 89.31 87 ILE A O 1
ATOM 704 N N . ARG A 1 88 ? 15.781 0.015 -2.763 1.00 88.75 88 ARG A N 1
ATOM 705 C CA . ARG A 1 88 ? 16.066 -0.705 -4.020 1.00 88.75 88 ARG A CA 1
ATOM 706 C C . ARG A 1 88 ? 15.850 0.150 -5.270 1.00 88.75 88 ARG A C 1
ATOM 708 O O . ARG A 1 88 ? 16.620 0.061 -6.221 1.00 88.75 88 ARG A O 1
ATOM 715 N N . ILE A 1 89 ? 14.815 0.998 -5.281 1.00 87.06 89 ILE A N 1
ATOM 716 C CA . ILE A 1 89 ? 14.598 1.969 -6.370 1.00 87.06 89 ILE A CA 1
ATOM 717 C C . ILE A 1 89 ? 15.769 2.955 -6.434 1.00 87.06 89 ILE A C 1
ATOM 719 O O . ILE A 1 89 ? 16.293 3.219 -7.515 1.00 87.06 89 ILE A O 1
ATOM 723 N N . LYS A 1 90 ? 16.192 3.490 -5.281 1.00 84.44 90 LYS A N 1
ATOM 724 C CA . LYS A 1 90 ? 17.305 4.439 -5.209 1.00 84.44 90 LYS A CA 1
ATOM 725 C C . LYS A 1 90 ? 18.611 3.807 -5.688 1.00 84.44 90 LYS A C 1
ATOM 727 O O . LYS A 1 90 ? 19.279 4.429 -6.499 1.00 84.44 90 LYS A O 1
ATOM 732 N N . GLU A 1 91 ? 18.927 2.594 -5.240 1.00 82.31 91 GLU A N 1
ATOM 733 C CA . GLU A 1 91 ? 20.119 1.835 -5.647 1.00 82.31 91 GLU A CA 1
ATOM 734 C C . GLU A 1 91 ? 20.159 1.609 -7.164 1.00 82.31 91 GLU A C 1
ATOM 736 O O . GLU A 1 91 ? 21.177 1.861 -7.810 1.00 82.31 91 GLU A O 1
ATOM 741 N N . ARG A 1 92 ? 19.022 1.228 -7.760 1.00 72.00 92 ARG A N 1
ATOM 742 C CA . ARG A 1 92 ? 18.905 1.076 -9.215 1.00 72.00 92 ARG A CA 1
ATOM 743 C C . ARG A 1 92 ? 19.168 2.388 -9.953 1.00 72.00 92 ARG A C 1
ATOM 745 O O . ARG A 1 92 ? 19.882 2.388 -10.951 1.00 72.00 92 ARG A O 1
ATOM 752 N N . ASN A 1 93 ? 18.614 3.488 -9.448 1.00 70.50 93 ASN A N 1
ATOM 753 C CA 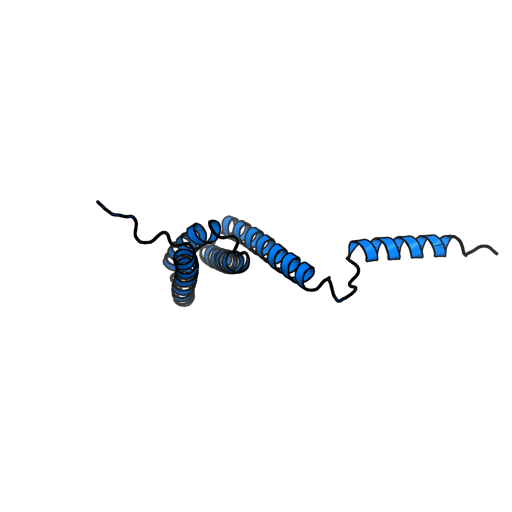. ASN A 1 93 ? 18.787 4.811 -10.044 1.00 70.50 93 ASN A CA 1
ATOM 754 C C . ASN A 1 93 ? 20.220 5.339 -9.871 1.00 70.50 93 ASN A C 1
ATOM 756 O O . ASN A 1 93 ? 20.730 6.031 -10.749 1.00 70.50 93 ASN A O 1
ATOM 760 N N . THR A 1 94 ? 20.887 5.011 -8.760 1.00 61.28 94 THR A N 1
ATOM 761 C CA . THR A 1 94 ? 22.300 5.352 -8.559 1.00 61.28 94 THR A CA 1
ATOM 762 C C . THR A 1 94 ? 23.200 4.548 -9.487 1.00 61.28 94 THR A C 1
ATOM 764 O O . THR A 1 94 ? 24.074 5.147 -10.095 1.00 61.28 94 THR A O 1
ATOM 767 N N . CYS A 1 95 ? 22.942 3.251 -9.701 1.00 54.53 95 CYS A N 1
ATOM 768 C CA . CYS A 1 95 ? 23.706 2.445 -10.659 1.00 54.53 95 CYS A CA 1
ATOM 769 C C . CYS A 1 95 ? 23.484 2.861 -12.122 1.00 54.53 95 CYS A C 1
ATOM 771 O O . CYS A 1 95 ? 24.393 2.706 -12.927 1.00 54.53 95 CYS A O 1
ATOM 773 N N . SER A 1 96 ? 22.316 3.408 -12.485 1.00 48.62 96 SER A N 1
ATOM 774 C CA . SER A 1 96 ? 22.081 3.923 -13.845 1.00 48.62 96 SER A CA 1
ATOM 775 C C . SER A 1 96 ? 22.730 5.283 -14.120 1.00 48.62 96 SER A C 1
ATOM 777 O O . SER A 1 96 ? 22.844 5.665 -15.279 1.00 48.62 96 SER A O 1
ATOM 779 N N . CYS A 1 97 ? 23.129 6.022 -13.078 1.00 49.06 97 CYS A N 1
ATOM 780 C CA . CYS A 1 97 ? 23.733 7.355 -13.206 1.00 49.06 97 CYS A CA 1
ATOM 781 C C . CYS A 1 97 ? 25.207 7.415 -12.761 1.00 49.06 97 CYS A C 1
ATOM 783 O O . CYS A 1 97 ? 25.889 8.391 -13.064 1.00 49.06 97 CYS A O 1
ATOM 785 N N . SER A 1 98 ? 25.727 6.397 -12.069 1.00 46.66 98 SER A N 1
ATOM 786 C CA . SER A 1 98 ? 27.105 6.389 -11.557 1.00 46.66 98 SER A CA 1
ATOM 787 C C . SER A 1 98 ? 28.179 6.134 -12.616 1.00 46.66 98 SER A C 1
ATOM 789 O O . SER A 1 98 ? 29.357 6.196 -12.284 1.00 46.66 98 SER A O 1
ATOM 791 N N . GLU A 1 99 ? 27.822 5.889 -13.881 1.00 48.97 99 GLU A N 1
ATOM 792 C CA . GLU A 1 99 ? 28.814 5.920 -14.966 1.00 48.97 99 GLU A CA 1
ATOM 793 C C . GLU A 1 99 ? 29.202 7.348 -15.377 1.00 48.97 99 GLU A C 1
ATOM 795 O O . GLU A 1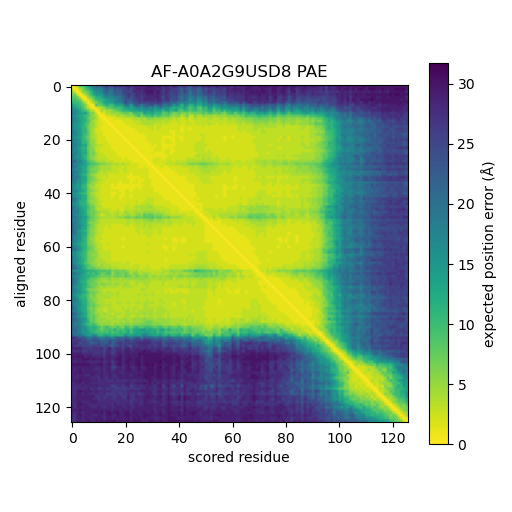 99 ? 30.207 7.497 -16.064 1.00 48.97 99 GLU A O 1
ATOM 800 N N . ASN A 1 100 ? 28.492 8.394 -14.919 1.00 48.56 100 ASN A N 1
ATOM 801 C CA . ASN A 1 100 ? 28.809 9.763 -15.337 1.00 48.56 100 ASN A CA 1
ATOM 802 C C . ASN A 1 100 ? 29.118 10.793 -14.251 1.00 48.56 100 ASN A C 1
ATOM 804 O O . ASN A 1 100 ? 29.754 11.778 -14.603 1.00 48.56 100 ASN A O 1
ATOM 808 N N . ASP A 1 101 ? 28.799 10.602 -12.967 1.00 45.31 101 ASP A N 1
ATOM 809 C CA . ASP A 1 101 ? 29.147 11.620 -11.963 1.00 45.3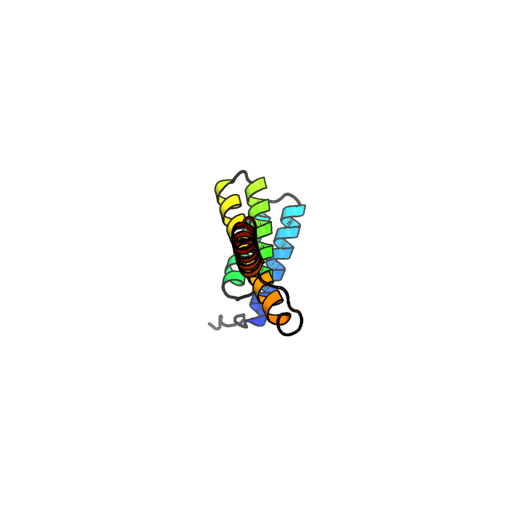1 101 ASP A CA 1
ATOM 810 C C . ASP A 1 101 ? 29.727 11.03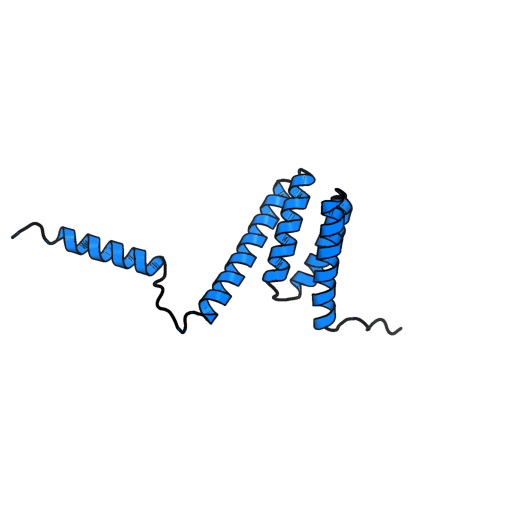3 -10.673 1.00 45.31 101 ASP A C 1
ATOM 812 O O . ASP A 1 101 ? 29.089 10.281 -9.935 1.00 45.31 101 ASP A O 1
ATOM 816 N N . ARG A 1 102 ? 30.974 11.437 -10.401 1.00 52.69 102 ARG A N 1
ATOM 817 C CA . ARG A 1 102 ? 31.728 11.228 -9.160 1.00 52.69 102 ARG A CA 1
ATOM 818 C C . ARG A 1 102 ? 30.921 11.721 -7.954 1.00 52.69 102 ARG A C 1
ATOM 820 O O . ARG A 1 102 ? 30.952 12.904 -7.624 1.00 52.69 102 ARG A O 1
ATOM 827 N N . GLY A 1 103 ? 30.246 10.818 -7.258 1.00 51.19 103 GLY A N 1
ATOM 828 C CA . GLY A 1 103 ? 29.667 11.076 -5.945 1.00 51.19 103 GLY A CA 1
ATOM 829 C C . GLY A 1 103 ? 30.228 10.073 -4.957 1.00 51.19 103 GLY A C 1
ATOM 830 O O . GLY A 1 103 ? 29.694 8.972 -4.862 1.00 51.19 103 GLY A O 1
ATOM 831 N N . LEU A 1 104 ? 31.310 10.444 -4.263 1.00 59.19 104 LEU A N 1
ATOM 832 C CA . LEU A 1 104 ? 31.900 9.606 -3.220 1.00 59.19 104 LEU A CA 1
ATOM 833 C C . LEU A 1 104 ? 30.813 9.197 -2.222 1.00 59.19 104 LEU A C 1
ATOM 835 O O . LEU A 1 104 ? 30.023 10.016 -1.736 1.00 59.19 104 LEU A O 1
ATOM 839 N N . SER A 1 105 ? 30.765 7.900 -1.966 1.00 59.34 105 SER A N 1
ATOM 840 C CA . SER A 1 105 ? 29.844 7.264 -1.041 1.00 59.34 105 SER A CA 1
ATOM 841 C C . SER A 1 105 ? 30.059 7.787 0.389 1.00 59.34 105 SER A C 1
ATOM 843 O O . SER A 1 105 ? 31.116 8.301 0.756 1.00 59.34 105 SER A O 1
ATOM 845 N N . ARG A 1 106 ? 29.035 7.663 1.245 1.00 51.47 106 ARG A N 1
ATOM 846 C CA . ARG A 1 106 ? 29.091 8.110 2.654 1.00 51.47 106 ARG A CA 1
ATOM 847 C C . ARG A 1 106 ? 30.224 7.437 3.448 1.00 51.47 106 ARG A C 1
ATOM 849 O O . ARG A 1 106 ? 30.663 7.983 4.456 1.00 51.47 106 ARG A O 1
ATOM 856 N N . GLU A 1 107 ? 30.664 6.271 2.995 1.00 57.41 107 GLU A N 1
ATOM 857 C CA . GLU A 1 107 ? 31.761 5.490 3.567 1.00 57.41 107 GLU A CA 1
ATOM 858 C C . GLU A 1 107 ? 33.122 6.097 3.198 1.00 57.41 107 GLU A C 1
ATOM 860 O O . GLU A 1 107 ? 33.938 6.324 4.088 1.00 57.41 107 GLU A O 1
ATOM 865 N N . GLU A 1 108 ? 33.309 6.525 1.945 1.00 65.00 108 GLU A N 1
ATOM 866 C CA . GLU A 1 108 ? 34.514 7.251 1.512 1.00 65.00 108 GLU A CA 1
ATOM 867 C C . GLU A 1 108 ? 34.652 8.614 2.209 1.00 65.00 108 GLU A C 1
ATOM 869 O O . GLU A 1 108 ? 35.755 9.012 2.577 1.00 65.00 108 GLU A O 1
ATOM 874 N N . LEU A 1 109 ? 33.545 9.321 2.476 1.00 60.50 109 LEU A N 1
ATOM 875 C CA . LEU A 1 109 ? 33.587 10.566 3.259 1.00 60.50 109 LEU A CA 1
ATOM 876 C C . LEU A 1 109 ? 34.030 10.335 4.711 1.00 60.50 109 LEU A C 1
ATOM 878 O O . LEU A 1 109 ? 34.722 11.181 5.274 1.00 60.50 109 LEU A O 1
ATOM 882 N N . LEU A 1 110 ? 33.648 9.210 5.322 1.00 60.19 110 LEU A N 1
ATOM 883 C CA . LEU A 1 110 ? 34.086 8.857 6.675 1.00 60.19 110 LEU A CA 1
ATOM 884 C C . LEU A 1 110 ? 35.574 8.498 6.692 1.00 60.19 110 LEU A C 1
ATOM 886 O O . LEU A 1 110 ? 36.294 8.962 7.575 1.00 60.19 110 LEU A O 1
ATOM 890 N N . GLU A 1 111 ? 36.055 7.748 5.701 1.00 63.78 111 GLU A N 1
ATOM 891 C CA . GLU A 1 111 ? 37.478 7.420 5.588 1.00 63.78 111 GLU A CA 1
ATOM 892 C C . GLU A 1 111 ? 38.338 8.662 5.343 1.00 63.78 111 GLU A C 1
ATOM 894 O O . GLU A 1 111 ? 39.315 8.864 6.067 1.00 63.78 111 GLU A O 1
ATOM 899 N N . VAL A 1 112 ? 37.937 9.551 4.427 1.00 68.75 112 VAL A N 1
ATOM 900 C CA . VAL A 1 112 ? 38.626 10.829 4.176 1.00 68.75 112 VAL A CA 1
ATOM 901 C C . VAL A 1 112 ? 38.650 11.699 5.435 1.00 68.75 112 VAL A C 1
ATOM 903 O O . VAL A 1 112 ? 39.696 12.221 5.807 1.00 68.75 112 VAL A O 1
ATOM 906 N N . TRP A 1 113 ? 37.537 11.810 6.163 1.00 58.88 113 TRP A N 1
ATOM 907 C CA . TRP A 1 113 ? 37.503 12.619 7.384 1.00 58.88 113 TRP A CA 1
ATOM 908 C C . TRP A 1 113 ? 38.372 12.029 8.508 1.00 58.88 113 TRP A C 1
ATOM 910 O O . TRP A 1 113 ? 39.002 12.763 9.270 1.00 58.88 113 TRP A O 1
ATOM 920 N N . THR A 1 114 ? 38.455 10.697 8.604 1.00 63.59 114 THR A N 1
ATOM 921 C CA . THR A 1 114 ? 39.336 10.027 9.577 1.00 63.59 114 THR A CA 1
ATOM 922 C C . THR A 1 114 ? 40.813 10.076 9.192 1.00 63.59 114 THR A C 1
ATOM 924 O O . THR A 1 114 ? 41.657 10.124 10.088 1.00 63.59 114 THR A O 1
ATOM 927 N N . SER A 1 115 ? 41.140 10.098 7.895 1.00 57.75 115 SER A N 1
ATOM 928 C CA . SER A 1 115 ? 42.520 10.209 7.418 1.00 57.75 115 SER A CA 1
ATOM 929 C C . SER A 1 115 ? 43.059 11.630 7.592 1.00 57.75 115 SER A C 1
ATOM 931 O O . SER A 1 115 ? 44.151 11.784 8.133 1.00 57.75 115 SER A O 1
ATOM 933 N N . THR A 1 116 ? 42.268 12.663 7.278 1.00 57.59 116 THR A N 1
ATOM 934 C CA . THR A 1 116 ? 42.644 14.071 7.509 1.00 57.59 116 THR A CA 1
ATOM 935 C C . THR A 1 116 ? 42.804 14.390 9.000 1.00 57.59 116 THR A C 1
ATOM 937 O O . THR A 1 116 ? 43.743 15.071 9.396 1.00 57.59 116 THR A O 1
ATOM 940 N N . ARG A 1 117 ? 41.957 13.823 9.873 1.00 53.41 117 ARG A N 1
ATOM 941 C CA . ARG A 1 117 ? 42.092 14.010 11.329 1.00 53.41 117 ARG A CA 1
ATOM 942 C C . ARG A 1 117 ? 43.355 13.350 11.908 1.00 53.41 117 ARG A C 1
ATOM 944 O O . ARG A 1 117 ? 43.863 13.837 12.910 1.00 53.41 117 ARG A O 1
ATOM 951 N N . ARG A 1 118 ? 43.861 12.261 11.308 1.00 51.47 118 ARG A N 1
ATOM 952 C CA . ARG A 1 118 ? 45.130 11.636 11.736 1.00 51.47 118 ARG A CA 1
ATOM 953 C C . ARG A 1 118 ? 46.347 12.478 11.366 1.00 51.47 118 ARG A C 1
ATOM 955 O O . ARG A 1 118 ? 47.286 12.520 12.149 1.00 51.47 118 ARG A O 1
ATOM 962 N N . THR A 1 119 ? 46.327 13.157 10.221 1.00 51.88 119 THR A N 1
ATOM 963 C CA . THR A 1 119 ? 47.471 13.962 9.766 1.00 51.88 119 THR A CA 1
ATOM 964 C C . THR A 1 119 ? 47.621 15.280 10.527 1.00 51.88 119 THR A C 1
ATOM 966 O O . THR A 1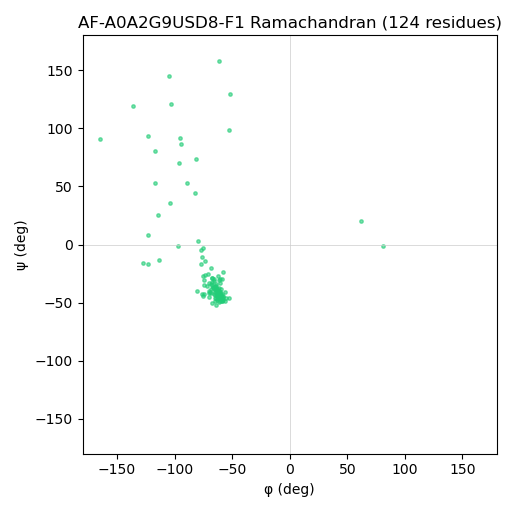 119 ? 48.738 15.759 10.685 1.00 51.88 119 THR A O 1
ATOM 969 N N . ASP A 1 120 ? 46.531 15.841 11.061 1.00 51.44 120 ASP A N 1
ATOM 970 C CA . ASP A 1 120 ? 46.592 17.070 11.869 1.00 51.44 120 ASP A CA 1
ATOM 971 C C . ASP A 1 120 ? 47.178 16.833 13.274 1.00 51.44 120 ASP A C 1
ATOM 973 O O . ASP A 1 120 ? 47.773 17.738 13.860 1.00 51.44 120 ASP A O 1
ATOM 977 N N . SER A 1 121 ? 47.063 15.611 13.811 1.00 51.53 121 SER A N 1
ATOM 978 C CA . SER A 1 121 ? 47.685 15.219 15.086 1.00 51.53 121 SER A CA 1
ATOM 979 C C . SER A 1 121 ? 49.203 15.011 15.013 1.00 51.53 121 SER A C 1
ATOM 981 O O . SER A 1 121 ? 49.845 15.010 16.060 1.00 51.53 121 SER A O 1
ATOM 983 N N . ASP A 1 122 ? 49.780 14.905 13.811 1.00 48.12 122 ASP A N 1
ATOM 984 C CA . ASP A 1 122 ? 51.228 14.743 13.605 1.00 48.12 122 ASP A CA 1
ATOM 985 C C . ASP A 1 122 ? 51.947 16.072 13.288 1.00 48.12 122 ASP A C 1
ATOM 987 O O . ASP A 1 122 ? 53.168 16.092 13.154 1.00 48.12 122 ASP A O 1
ATOM 991 N N . ASN A 1 123 ? 51.224 17.201 13.201 1.00 48.25 123 ASN A N 1
ATOM 992 C CA . ASN A 1 123 ? 51.784 18.499 12.790 1.00 48.25 123 ASN A CA 1
ATOM 993 C C . ASN A 1 123 ? 51.789 19.580 13.894 1.00 48.25 123 ASN A C 1
ATOM 995 O O . ASN A 1 123 ? 51.796 20.776 13.608 1.00 48.25 123 ASN A O 1
ATOM 999 N N . GLN A 1 124 ? 51.801 19.177 15.169 1.00 45.56 124 GLN A N 1
ATOM 1000 C CA . GLN A 1 124 ? 52.070 20.070 16.306 1.00 45.56 124 GLN A CA 1
ATOM 1001 C C . GLN A 1 124 ? 53.337 19.657 17.063 1.00 45.56 124 GLN A C 1
ATOM 1003 O O . GLN A 1 124 ? 53.275 19.472 18.264 1.00 45.56 124 GLN A O 1
ATOM 1008 N N . TYR A 1 125 ? 54.479 19.498 16.392 1.00 48.62 125 TYR A N 1
ATOM 1009 C CA . TYR A 1 125 ? 55.811 19.612 17.013 1.00 48.62 125 TYR A CA 1
ATOM 1010 C C . TYR A 1 125 ? 56.873 19.748 15.910 1.00 48.62 125 TYR A C 1
ATOM 1012 O O . TYR A 1 125 ? 57.395 18.749 15.420 1.00 48.62 125 TYR A O 1
ATOM 1020 N N . SER A 1 126 ? 57.188 20.982 15.510 1.00 43.84 126 SER A N 1
ATOM 1021 C CA . SER A 1 126 ? 58.497 21.432 14.991 1.00 43.84 126 SER A CA 1
ATOM 1022 C C . SER A 1 126 ? 58.519 22.951 14.910 1.00 43.84 126 SER A C 1
ATOM 1024 O O . SER A 1 126 ? 57.522 23.519 14.412 1.00 43.84 126 SER A O 1
#

Secondary structure (DSSP, 8-state):
--------HHHHHHHHHHHHHHHHHHHHTT-HHHHHHHHHHHHHHHHTTT-HHHHHHHHHHHHHHHHHTT-HHHHHHHHHHHHHHHHHHHHHHHHHHTTT-----HHHHHHHHHHHHHHHTTSS--

InterPro domains:
  IPR011990 Tetratricopeptide-like helical domain superfamily [G3DSA:1.25.40.10] (3-115)
  IPR011990 Tetratricopeptide-like helical domain superfamily [SSF48452] (13-89)
  IPR019734 Tetratricopeptide repeat [PS50005] (16-49)
  IPR019734 Tetratricopeptide repeat [SM00028] (16-49)

Mean predicted aligned error: 13.04 Å

pLDDT: mean 78.48, std 18.84, range [37.72, 96.88]

Sequence (126 aa):
MCSEGFNKPGHERKLATTFYYIADAYFLLGDCKKALQYLLKAMEIGERFDDNHLKQLIYSKLSSTYVLLSESQLASKFSREAVKARIRIKERNTCSCSENDRGLSREELLEVWTSTRRTDSDNQYS

Solvent-accessible surface area (backbone atoms only — not comparable to full-atom values): 6996 Å² total; per-residue (Å²): 137,90,87,83,84,71,92,45,76,75,55,45,56,52,48,20,54,50,29,41,53,53,13,49,53,29,44,76,70,65,40,46,70,59,12,47,59,29,37,54,56,15,44,64,49,36,68,79,43,95,45,41,68,61,41,22,54,49,24,46,52,49,17,54,44,25,52,75,70,70,38,56,70,60,15,53,51,29,42,53,53,20,52,54,26,49,50,54,49,50,53,52,53,45,66,74,48,56,86,77,53,97,68,82,48,78,64,55,54,49,51,51,56,54,52,54,58,56,56,61,72,71,70,81,81,134